Protein AF-A0A0D2MV13-F1 (afdb_monomer)

Foldseek 3Di:
DPPPPPQEQEQAPHDLVVLVVSNVVSLVVCLVVQHFKHKYQHDQCPDPPPDDSVNVVSVVVVCVVVVWDWDQDPVGNRMIMTTDDGPPDD

Organism: Hypholoma sublateritium (strain FD-334 SS-4) (NCBI:txid945553)

Solvent-accessible surface area (backbone atoms only — not comparable to full-atom values): 5382 Å² total; per-residue (Å²): 131,79,86,78,67,83,45,62,43,78,32,54,91,51,53,60,68,58,30,48,55,52,48,50,53,50,50,54,49,36,50,74,68,71,45,52,65,38,36,37,30,56,45,68,68,85,80,53,92,86,58,80,74,57,47,63,59,52,52,52,54,52,35,56,74,70,69,42,56,66,44,70,37,90,92,38,83,20,29,33,43,35,43,47,79,74,84,78,76,129

Mean predicted 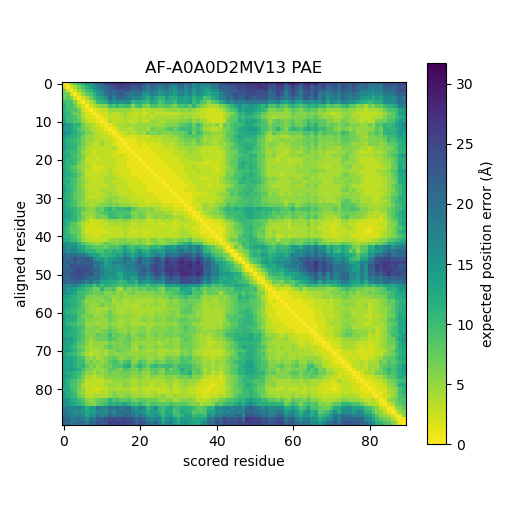aligned error: 8.39 Å

Sequence (90 aa):
NPQAQSNKIDVHGLRPREAFDRIERGIVQANREKRTTVYVIVGKGLHSANQEPVLKPAVIRELQRLKIPCEVNPRNPGQLVVTLPKPTRP

Structure (mmCIF, N/CA/C/O backbone):
data_AF-A0A0D2MV13-F1
#
_entry.id   AF-A0A0D2MV13-F1
#
loop_
_atom_site.group_PDB
_atom_site.id
_atom_site.type_symbol
_atom_site.label_atom_id
_atom_site.label_alt_id
_atom_site.label_comp_id
_atom_site.labe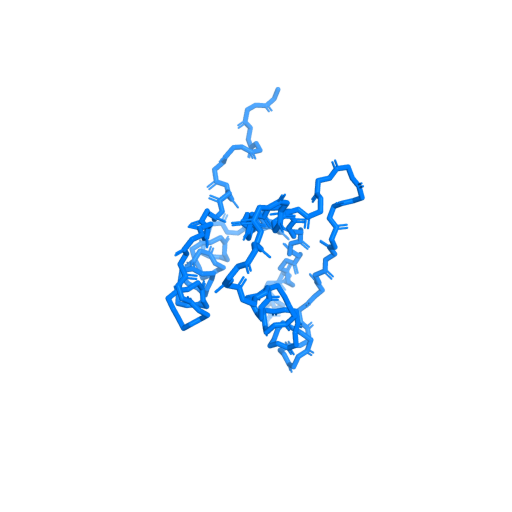l_asym_id
_atom_site.label_entity_id
_atom_site.label_seq_id
_atom_site.pdbx_PDB_ins_code
_atom_site.Cartn_x
_atom_site.Cartn_y
_atom_site.Cartn_z
_atom_site.occupancy
_atom_site.B_iso_or_equiv
_atom_site.auth_seq_id
_atom_site.auth_comp_id
_atom_site.auth_asym_id
_atom_site.auth_atom_id
_atom_site.pdbx_PDB_model_num
ATOM 1 N N . ASN A 1 1 ? 4.384 15.727 13.881 1.00 37.66 1 ASN A N 1
ATOM 2 C CA . ASN A 1 1 ? 3.518 14.644 14.392 1.00 37.66 1 ASN A CA 1
ATOM 3 C C . ASN A 1 1 ? 4.019 13.304 13.835 1.00 37.66 1 ASN A C 1
ATOM 5 O O . ASN A 1 1 ? 3.848 13.087 12.641 1.00 37.66 1 ASN A O 1
ATOM 9 N N . PRO A 1 2 ? 4.715 12.453 14.613 1.00 36.72 2 PRO A N 1
ATOM 10 C CA . PRO A 1 2 ? 5.438 11.288 14.084 1.00 36.72 2 PRO A CA 1
ATOM 11 C C . PRO A 1 2 ? 4.596 10.011 13.883 1.00 36.72 2 PRO A C 1
ATOM 13 O O . PRO A 1 2 ? 5.124 9.001 13.428 1.00 36.72 2 PRO A O 1
ATOM 16 N N . GLN A 1 3 ? 3.282 10.030 14.136 1.00 44.84 3 GLN A N 1
ATOM 17 C CA . GLN A 1 3 ? 2.422 8.836 14.007 1.00 44.84 3 GLN A CA 1
ATOM 18 C C . GLN A 1 3 ? 2.248 8.301 12.565 1.00 44.84 3 GLN A C 1
ATOM 20 O O . GLN A 1 3 ? 1.646 7.249 12.370 1.00 44.84 3 GLN A O 1
ATOM 25 N N . ALA A 1 4 ? 2.775 8.989 11.545 1.00 47.03 4 ALA A N 1
ATOM 26 C CA . ALA A 1 4 ? 2.607 8.624 10.134 1.00 47.03 4 ALA A CA 1
ATOM 27 C C . ALA A 1 4 ? 3.690 7.675 9.570 1.00 47.03 4 ALA A C 1
ATOM 29 O O . ALA A 1 4 ? 3.608 7.278 8.406 1.00 47.03 4 ALA A O 1
ATOM 30 N N . GLN A 1 5 ? 4.730 7.326 10.339 1.00 47.44 5 GLN A N 1
ATOM 31 C CA . GLN A 1 5 ? 5.850 6.521 9.824 1.00 47.44 5 GLN A CA 1
ATOM 32 C C . GLN A 1 5 ? 5.677 5.002 9.972 1.00 47.44 5 GLN A C 1
ATOM 34 O O . GLN A 1 5 ? 6.308 4.269 9.217 1.00 47.44 5 GLN A O 1
ATOM 39 N N . SER A 1 6 ? 4.802 4.522 10.858 1.00 57.50 6 SER A N 1
ATOM 40 C CA . SER A 1 6 ? 4.743 3.099 11.236 1.00 57.50 6 SER A CA 1
ATOM 41 C C . SER A 1 6 ? 3.991 2.182 10.259 1.00 57.50 6 SER A C 1
ATOM 43 O O . SER A 1 6 ? 4.132 0.971 10.360 1.00 57.50 6 SER A O 1
ATOM 45 N N . ASN A 1 7 ? 3.218 2.716 9.301 1.00 73.56 7 ASN A N 1
ATOM 46 C CA . ASN A 1 7 ? 2.352 1.903 8.414 1.00 73.56 7 ASN A CA 1
ATOM 47 C C . ASN A 1 7 ? 2.838 1.845 6.969 1.00 73.56 7 ASN A C 1
ATOM 49 O O . ASN A 1 7 ? 2.038 1.651 6.052 1.00 73.56 7 ASN A O 1
ATOM 53 N N . LYS A 1 8 ? 4.121 2.120 6.746 1.00 81.69 8 LYS A N 1
ATOM 54 C CA . LYS A 1 8 ? 4.708 2.063 5.412 1.00 81.69 8 LYS A CA 1
ATOM 55 C C . LYS A 1 8 ? 5.153 0.631 5.146 1.00 81.69 8 LYS A C 1
ATOM 57 O O . LYS A 1 8 ? 6.131 0.176 5.727 1.00 81.69 8 LYS A O 1
ATOM 62 N N . ILE A 1 9 ? 4.422 -0.070 4.290 1.00 84.06 9 ILE A N 1
ATOM 63 C CA . ILE A 1 9 ? 4.800 -1.390 3.798 1.00 84.06 9 ILE A CA 1
ATOM 64 C C . ILE A 1 9 ? 5.623 -1.174 2.545 1.00 84.06 9 ILE A C 1
ATOM 66 O O . ILE A 1 9 ? 5.106 -0.775 1.502 1.00 84.06 9 ILE A O 1
ATOM 70 N N . ASP A 1 10 ? 6.914 -1.414 2.667 1.00 82.00 10 ASP A N 1
ATOM 71 C CA . ASP A 1 10 ? 7.824 -1.326 1.548 1.00 82.00 10 ASP A CA 1
ATOM 72 C C . ASP A 1 10 ? 7.890 -2.674 0.818 1.00 82.00 10 ASP A C 1
ATOM 74 O O . ASP A 1 10 ? 8.177 -3.713 1.414 1.00 82.00 10 ASP A O 1
ATOM 78 N N . VAL A 1 11 ? 7.521 -2.658 -0.463 1.00 78.00 11 VAL A N 1
ATOM 79 C CA . VAL A 1 11 ? 7.503 -3.838 -1.339 1.00 78.00 11 VAL A CA 1
ATOM 80 C C . VAL A 1 11 ? 8.241 -3.572 -2.652 1.00 78.00 11 VAL A C 1
ATOM 82 O O . VAL A 1 11 ? 8.012 -4.257 -3.651 1.00 78.00 11 VAL A O 1
ATOM 85 N N . HIS A 1 12 ? 9.118 -2.562 -2.676 1.00 74.81 12 HIS A N 1
ATOM 86 C CA . HIS A 1 12 ? 9.879 -2.228 -3.875 1.00 74.81 12 HIS A CA 1
ATOM 87 C C . HIS A 1 12 ? 10.811 -3.392 -4.244 1.00 74.81 12 HIS A C 1
ATOM 89 O O . HIS A 1 12 ? 11.453 -3.992 -3.387 1.00 74.81 12 HIS A O 1
ATOM 95 N N . GLY A 1 13 ? 10.857 -3.749 -5.529 1.00 69.44 13 GLY A N 1
ATOM 96 C CA . GLY A 1 13 ? 11.721 -4.832 -6.016 1.00 69.44 13 GLY A CA 1
ATOM 97 C C . GLY A 1 13 ? 11.287 -6.251 -5.620 1.00 69.44 13 GLY A C 1
ATOM 98 O O . GLY A 1 13 ? 11.934 -7.210 -6.036 1.00 69.44 13 GLY A O 1
ATOM 99 N N . LEU A 1 14 ? 10.192 -6.416 -4.867 1.00 75.25 14 LEU A N 1
ATOM 100 C CA . LEU A 1 14 ? 9.631 -7.732 -4.565 1.00 75.25 14 LEU A CA 1
ATOM 101 C C . LEU A 1 14 ? 8.810 -8.279 -5.740 1.00 75.25 14 LEU A C 1
ATOM 103 O O . LEU A 1 14 ? 8.216 -7.545 -6.532 1.00 75.25 14 LEU A O 1
ATOM 107 N N . ARG A 1 15 ? 8.734 -9.612 -5.820 1.00 75.56 15 ARG A N 1
ATOM 108 C CA . ARG A 1 15 ? 7.820 -10.316 -6.733 1.00 75.56 15 ARG A CA 1
ATOM 109 C C . ARG A 1 15 ? 6.361 -9.974 -6.374 1.00 75.56 15 ARG A C 1
ATOM 111 O O . ARG A 1 15 ? 6.073 -9.802 -5.191 1.00 75.56 15 ARG A O 1
ATOM 118 N N . PRO A 1 16 ? 5.410 -10.005 -7.330 1.00 73.94 16 PRO A N 1
ATOM 119 C CA . PRO A 1 16 ? 3.978 -9.795 -7.064 1.00 73.94 16 PRO A CA 1
ATOM 120 C C . PRO A 1 16 ? 3.416 -10.601 -5.897 1.00 73.94 16 PRO A C 1
ATOM 122 O O . PRO A 1 16 ? 2.661 -10.082 -5.082 1.00 73.94 16 PRO A O 1
ATOM 125 N N . ARG A 1 17 ? 3.851 -11.855 -5.789 1.00 78.00 17 ARG A N 1
ATOM 126 C CA . ARG A 1 17 ? 3.426 -12.778 -4.740 1.00 78.00 17 ARG A CA 1
ATOM 127 C C . ARG A 1 17 ? 3.962 -12.385 -3.355 1.00 78.00 17 ARG A C 1
ATOM 129 O O . ARG A 1 17 ? 3.197 -12.346 -2.402 1.00 78.00 17 ARG A O 1
ATOM 136 N N . GLU A 1 18 ? 5.241 -12.017 -3.276 1.00 81.38 18 GLU A N 1
ATOM 137 C CA . GLU A 1 18 ? 5.896 -11.564 -2.036 1.00 81.38 18 GLU A CA 1
ATOM 138 C C . GLU A 1 18 ? 5.357 -10.210 -1.568 1.00 81.38 18 GLU A C 1
ATOM 140 O O . GLU A 1 18 ? 5.137 -9.985 -0.380 1.00 81.38 18 GLU A O 1
ATOM 145 N N . ALA A 1 19 ? 5.112 -9.299 -2.511 1.00 81.69 19 ALA A N 1
ATOM 146 C CA . ALA A 1 19 ? 4.516 -8.011 -2.204 1.00 81.69 19 ALA A CA 1
ATOM 147 C C . ALA A 1 19 ? 3.108 -8.173 -1.636 1.00 81.69 19 ALA A C 1
ATOM 149 O O . ALA A 1 19 ? 2.776 -7.512 -0.658 1.00 81.69 19 ALA A O 1
ATOM 150 N N . PHE A 1 20 ? 2.299 -9.066 -2.211 1.00 81.06 20 PHE A N 1
ATOM 151 C CA . PHE A 1 20 ? 0.962 -9.337 -1.700 1.00 81.06 20 PHE A CA 1
ATOM 152 C C . PHE A 1 20 ? 0.999 -9.876 -0.267 1.00 81.06 20 PHE A C 1
ATOM 154 O O . PHE A 1 20 ? 0.313 -9.339 0.597 1.00 81.06 20 PHE A O 1
ATOM 161 N N . ASP A 1 21 ? 1.869 -10.848 0.008 1.00 85.44 21 ASP A N 1
ATOM 162 C CA . ASP A 1 21 ? 2.043 -11.421 1.346 1.00 85.44 21 ASP A CA 1
ATOM 163 C C . ASP A 1 21 ? 2.473 -10.353 2.376 1.00 85.44 21 ASP A C 1
ATOM 165 O O . ASP A 1 21 ? 1.907 -10.245 3.466 1.00 85.44 21 ASP A O 1
ATOM 169 N N . ARG A 1 22 ? 3.405 -9.464 2.002 1.00 85.06 22 ARG A N 1
ATOM 170 C CA . ARG A 1 22 ? 3.817 -8.320 2.836 1.00 85.06 22 ARG A CA 1
ATOM 171 C C . ARG A 1 22 ? 2.685 -7.325 3.081 1.00 85.06 22 ARG A C 1
ATOM 173 O O . ARG A 1 22 ? 2.531 -6.853 4.209 1.00 85.06 22 ARG A O 1
ATOM 180 N N . ILE A 1 23 ? 1.917 -6.997 2.042 1.00 82.56 23 ILE A N 1
ATOM 181 C CA . ILE A 1 23 ? 0.772 -6.085 2.127 1.00 82.56 23 ILE A CA 1
ATOM 182 C C . ILE A 1 23 ? -0.288 -6.675 3.052 1.00 82.56 23 ILE A C 1
ATOM 184 O O . ILE A 1 23 ? -0.728 -5.991 3.971 1.00 82.56 23 ILE A O 1
ATOM 188 N N . GLU A 1 24 ? -0.649 -7.943 2.865 1.00 84.25 24 GLU A N 1
ATOM 189 C CA . GLU A 1 24 ? -1.646 -8.636 3.676 1.00 84.25 24 GLU A CA 1
A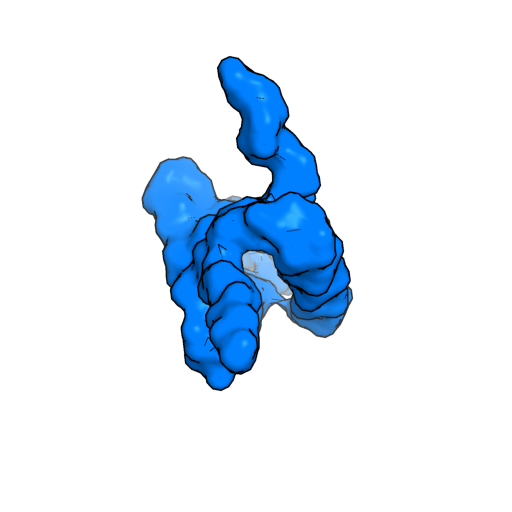TOM 190 C C . GLU A 1 24 ? -1.245 -8.653 5.154 1.00 84.25 24 GLU A C 1
ATOM 192 O O . GLU A 1 24 ? -2.013 -8.206 6.008 1.00 84.25 24 GLU A O 1
ATOM 197 N N . ARG A 1 25 ? -0.005 -9.055 5.467 1.00 85.50 25 ARG A N 1
ATOM 198 C CA . ARG A 1 25 ? 0.505 -9.041 6.847 1.00 85.50 25 ARG A CA 1
ATOM 199 C C . ARG A 1 25 ? 0.443 -7.653 7.470 1.00 85.50 25 ARG A C 1
ATOM 201 O O . ARG A 1 25 ? 0.015 -7.517 8.616 1.00 85.50 25 ARG A O 1
ATOM 208 N N . GLY A 1 26 ? 0.843 -6.619 6.732 1.00 83.44 26 GLY A N 1
ATOM 209 C CA . GLY A 1 26 ? 0.816 -5.256 7.253 1.00 83.44 26 GLY A CA 1
ATOM 210 C C . GLY A 1 26 ? -0.600 -4.688 7.383 1.00 83.44 26 GLY A C 1
ATOM 211 O O . GLY A 1 26 ? -0.859 -3.950 8.328 1.00 83.44 26 GLY A O 1
ATOM 212 N N . ILE A 1 27 ? -1.542 -5.082 6.521 1.00 80.62 27 ILE A N 1
ATOM 213 C CA . ILE A 1 27 ? -2.971 -4.776 6.676 1.00 80.62 27 ILE A CA 1
ATOM 214 C C . ILE A 1 27 ? -3.530 -5.446 7.935 1.00 80.62 27 ILE A C 1
ATOM 216 O O . ILE A 1 27 ? -4.187 -4.786 8.737 1.00 80.62 27 ILE A O 1
ATOM 220 N N . VAL A 1 28 ? -3.245 -6.734 8.146 1.00 83.31 28 VAL A N 1
ATOM 221 C CA . VAL A 1 28 ? -3.683 -7.476 9.339 1.00 83.31 28 VAL A CA 1
ATOM 222 C C . VAL A 1 28 ? -3.110 -6.844 10.604 1.00 83.31 28 VAL A C 1
ATOM 224 O O . VAL A 1 28 ? -3.835 -6.654 11.581 1.00 83.31 28 VAL A O 1
ATOM 227 N N . GLN A 1 29 ? -1.830 -6.476 10.588 1.00 83.81 29 GLN A N 1
ATOM 228 C CA . GLN A 1 29 ? -1.189 -5.805 11.712 1.00 83.81 29 GLN A CA 1
ATOM 229 C C . GLN A 1 29 ? -1.787 -4.418 11.963 1.00 83.81 29 GLN A C 1
ATOM 231 O O . GLN A 1 29 ? -2.173 -4.126 13.091 1.00 83.81 29 GLN A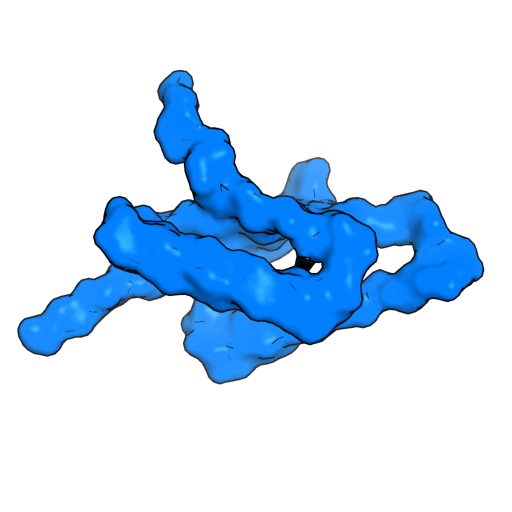 O 1
ATOM 236 N N . ALA A 1 30 ? -1.982 -3.611 10.920 1.00 81.94 30 ALA A N 1
ATOM 237 C CA . ALA A 1 30 ? -2.630 -2.310 11.030 1.00 81.94 30 ALA A CA 1
ATOM 238 C C . ALA A 1 30 ? -4.068 -2.426 11.561 1.00 81.94 30 ALA A C 1
ATOM 240 O O . ALA A 1 30 ? -4.472 -1.628 12.404 1.00 81.94 30 ALA A O 1
ATOM 241 N N . ASN A 1 31 ? -4.818 -3.448 11.143 1.00 79.50 31 ASN A N 1
ATOM 242 C CA . ASN A 1 31 ? -6.157 -3.721 11.658 1.00 79.50 31 ASN A CA 1
ATOM 243 C C . ASN A 1 31 ? -6.125 -4.116 13.147 1.00 79.50 31 ASN A C 1
ATOM 245 O O . ASN A 1 31 ? -6.913 -3.600 13.940 1.00 79.50 31 ASN A O 1
ATOM 249 N N . ARG A 1 32 ? -5.168 -4.963 13.562 1.00 80.31 32 ARG A N 1
ATOM 250 C CA . ARG A 1 32 ? -4.934 -5.297 14.985 1.00 80.31 32 ARG A CA 1
ATOM 251 C C . ARG A 1 32 ? -4.576 -4.062 15.811 1.00 80.31 32 ARG A C 1
ATOM 253 O O . ARG A 1 32 ? -5.056 -3.909 16.929 1.00 80.31 32 ARG A O 1
ATOM 260 N N . GLU A 1 33 ? -3.790 -3.158 15.240 1.00 80.75 33 GLU A N 1
ATOM 261 C CA . GLU A 1 33 ? -3.422 -1.872 15.837 1.00 80.75 33 GLU A CA 1
ATOM 262 C C . GLU A 1 33 ? -4.537 -0.809 15.727 1.00 80.75 33 GLU A C 1
ATOM 264 O O . GLU A 1 33 ? -4.317 0.348 16.087 1.00 80.75 33 GLU A O 1
ATOM 269 N N . LYS A 1 34 ? -5.740 -1.182 15.253 1.00 75.25 34 LYS A N 1
ATOM 270 C CA . LYS A 1 34 ? -6.910 -0.305 15.048 1.00 75.25 34 LYS A CA 1
ATOM 271 C C . LYS A 1 34 ? -6.616 0.915 14.170 1.00 75.25 34 LYS A C 1
ATOM 273 O O . LYS A 1 34 ? -7.186 1.991 14.362 1.00 75.25 34 LYS A O 1
ATOM 278 N N . ARG A 1 35 ? -5.721 0.758 13.198 1.00 77.62 35 ARG A N 1
ATOM 279 C CA . ARG A 1 35 ? -5.359 1.811 12.253 1.00 77.62 35 ARG A CA 1
ATOM 280 C C . ARG A 1 35 ? -6.287 1.810 11.051 1.00 77.62 35 ARG A C 1
ATOM 282 O O . ARG A 1 35 ? -6.765 0.777 10.599 1.00 77.62 35 ARG A O 1
ATOM 289 N N . THR A 1 36 ? -6.512 3.001 10.517 1.00 79.44 36 THR A N 1
ATOM 290 C CA . THR A 1 36 ? -7.434 3.238 9.401 1.00 79.44 36 THR A CA 1
ATOM 291 C C . THR A 1 36 ? -6.730 3.343 8.053 1.00 79.44 36 THR A C 1
ATOM 293 O O . THR A 1 36 ? -7.391 3.326 7.021 1.00 79.44 36 THR A O 1
ATOM 296 N N . THR A 1 37 ? -5.402 3.487 8.033 1.00 83.00 37 THR A N 1
ATOM 297 C CA . THR A 1 37 ? -4.660 3.816 6.808 1.00 83.00 37 THR A CA 1
ATOM 298 C C . THR A 1 37 ? -3.284 3.163 6.791 1.00 83.00 37 THR A C 1
ATOM 300 O O . THR A 1 37 ? -2.533 3.235 7.770 1.00 83.00 37 THR A O 1
ATOM 303 N N . VAL A 1 38 ? -2.949 2.565 5.650 1.00 86.12 38 VAL A N 1
ATOM 304 C CA . VAL A 1 38 ? -1.685 1.881 5.366 1.00 86.12 38 VAL A CA 1
ATOM 305 C C . VAL A 1 38 ? -1.092 2.443 4.079 1.00 86.12 38 VAL A C 1
ATOM 307 O O . VAL A 1 38 ? -1.807 2.707 3.117 1.00 86.12 38 VAL A O 1
ATOM 310 N N . TYR A 1 39 ? 0.222 2.639 4.050 1.00 86.06 39 TYR A N 1
ATOM 311 C CA . TYR A 1 39 ? 0.931 3.168 2.889 1.00 86.06 39 TYR A CA 1
ATOM 312 C C . TYR A 1 39 ? 1.769 2.057 2.270 1.00 86.06 39 TYR A C 1
ATOM 314 O O . TYR A 1 39 ? 2.725 1.600 2.881 1.00 86.06 39 TYR A O 1
ATOM 322 N N . VAL A 1 40 ? 1.454 1.632 1.056 1.00 85.25 40 VAL A N 1
ATOM 323 C CA . VAL A 1 40 ? 2.214 0.599 0.348 1.00 85.25 40 VAL A CA 1
ATOM 324 C C . VAL A 1 40 ? 3.159 1.262 -0.647 1.00 85.25 40 VAL A C 1
ATOM 326 O O . VAL A 1 40 ? 2.729 2.029 -1.504 1.00 85.25 40 VAL A O 1
ATOM 329 N N . ILE A 1 41 ? 4.455 0.983 -0.554 1.00 84.94 41 ILE A N 1
ATOM 330 C CA . ILE A 1 41 ? 5.484 1.514 -1.449 1.00 84.94 41 ILE A CA 1
ATOM 331 C C . ILE A 1 41 ? 5.840 0.422 -2.460 1.00 84.94 41 ILE A C 1
ATOM 333 O O . ILE A 1 41 ? 6.603 -0.489 -2.164 1.00 84.94 41 ILE A O 1
ATOM 337 N N . VAL A 1 42 ? 5.271 0.517 -3.663 1.00 76.38 42 VAL A N 1
ATOM 338 C CA . VAL A 1 42 ? 5.498 -0.417 -4.785 1.00 76.38 42 VAL A CA 1
ATOM 339 C C . VAL A 1 42 ? 6.715 -0.050 -5.643 1.00 76.38 42 VAL A C 1
ATOM 341 O O . VAL A 1 42 ? 7.144 -0.838 -6.481 1.00 76.38 42 VAL A O 1
ATOM 344 N N . GLY A 1 43 ? 7.297 1.135 -5.433 1.00 66.38 43 GLY A N 1
ATOM 345 C CA . GLY A 1 43 ? 8.394 1.659 -6.250 1.00 66.38 43 GLY A CA 1
ATOM 346 C C . GLY A 1 43 ? 7.895 2.356 -7.522 1.00 66.38 43 GLY A C 1
ATOM 347 O O . GLY A 1 43 ? 6.813 2.082 -8.034 1.00 66.38 43 GLY A O 1
ATOM 348 N N . LYS A 1 44 ? 8.652 3.345 -8.013 1.00 61.22 44 LYS A N 1
ATOM 349 C CA . LYS A 1 44 ? 8.182 4.283 -9.052 1.00 61.22 44 LYS A CA 1
ATOM 350 C C . LYS A 1 44 ? 8.203 3.722 -10.485 1.00 61.22 44 LYS A C 1
ATOM 352 O O . LYS A 1 44 ? 7.769 4.427 -11.384 1.00 61.22 44 LYS A O 1
ATOM 357 N N . GLY A 1 45 ? 8.729 2.516 -10.719 1.00 56.41 45 GLY A N 1
ATOM 358 C CA . GLY A 1 45 ? 8.855 1.933 -12.068 1.00 56.41 45 GLY A CA 1
ATOM 359 C C . GLY A 1 45 ? 9.719 2.746 -13.051 1.00 56.41 45 GLY A C 1
ATOM 360 O O . GLY A 1 45 ? 9.749 2.440 -14.234 1.00 56.41 45 GLY A O 1
ATOM 361 N N . LEU A 1 46 ? 10.428 3.777 -12.571 1.00 49.31 46 LEU A N 1
ATOM 362 C CA . LEU A 1 46 ? 11.159 4.764 -13.380 1.00 49.31 46 LEU A CA 1
ATOM 363 C C . LEU A 1 46 ? 12.450 4.221 -14.030 1.00 49.31 46 LEU A C 1
ATOM 365 O O . LEU A 1 46 ? 13.127 4.971 -14.721 1.0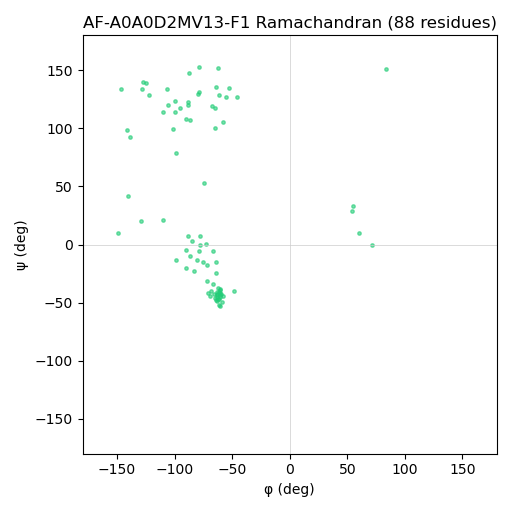0 49.31 46 LEU A O 1
ATOM 369 N N . HIS A 1 47 ? 12.799 2.945 -13.827 1.00 43.22 47 HIS A N 1
ATOM 370 C CA . HIS A 1 47 ? 13.995 2.320 -14.411 1.00 43.22 47 HIS A CA 1
ATOM 371 C C . HIS A 1 47 ? 13.732 0.879 -14.884 1.00 43.22 47 HIS A C 1
ATOM 373 O O . HIS A 1 47 ? 14.533 -0.026 -14.665 1.00 43.22 47 HIS A O 1
ATOM 379 N N . SER A 1 48 ? 12.585 0.626 -15.511 1.00 44.19 48 SER A N 1
ATOM 380 C CA . SER A 1 48 ? 12.276 -0.695 -16.065 1.00 44.19 48 SER A CA 1
ATOM 381 C C . SER A 1 48 ? 12.563 -0.742 -17.565 1.00 44.19 48 SER A C 1
ATOM 383 O O . SER A 1 48 ? 11.639 -0.688 -18.367 1.00 44.19 48 SER A O 1
ATOM 385 N N . ALA A 1 49 ? 13.835 -0.881 -17.948 1.00 45.78 49 ALA A N 1
ATOM 386 C CA . ALA A 1 49 ? 14.202 -1.293 -19.307 1.00 45.78 49 ALA A CA 1
ATOM 387 C C . ALA A 1 49 ? 13.979 -2.803 -19.544 1.00 45.78 49 ALA A C 1
ATOM 389 O O . ALA A 1 49 ? 13.959 -3.223 -20.689 1.00 45.78 49 ALA A O 1
ATOM 390 N N . ASN A 1 50 ? 13.795 -3.617 -18.488 1.00 46.66 50 ASN A N 1
ATOM 391 C CA . ASN A 1 50 ? 13.736 -5.085 -18.608 1.00 46.66 50 ASN A CA 1
ATOM 392 C C . ASN A 1 50 ? 12.842 -5.819 -17.583 1.00 46.66 50 ASN A C 1
ATOM 394 O O . ASN A 1 50 ? 12.912 -7.040 -17.482 1.00 46.66 50 ASN A O 1
ATOM 398 N N . GLN A 1 51 ? 12.029 -5.126 -16.778 1.00 47.59 51 GLN A N 1
ATOM 399 C CA . GLN A 1 51 ? 11.204 -5.778 -15.746 1.00 47.59 51 GLN A CA 1
ATOM 400 C C . GLN A 1 51 ? 9.835 -5.107 -15.674 1.00 47.59 51 GLN A C 1
ATOM 402 O O . GLN A 1 51 ? 9.684 -4.024 -15.103 1.00 47.59 51 GLN A O 1
ATOM 407 N N . GLU A 1 52 ? 8.867 -5.743 -16.329 1.00 50.03 52 GLU A N 1
ATOM 408 C CA . GLU A 1 52 ? 7.486 -5.295 -16.468 1.00 50.03 52 GLU A CA 1
ATOM 409 C C . GLU A 1 52 ? 6.912 -4.813 -15.123 1.00 50.03 52 GLU A C 1
ATOM 411 O O . GLU A 1 52 ? 6.951 -5.549 -14.131 1.00 50.03 52 GLU A O 1
ATOM 416 N N . PRO A 1 53 ? 6.346 -3.596 -15.047 1.00 57.41 53 PRO A N 1
ATOM 417 C CA . PRO A 1 53 ? 5.707 -3.071 -13.846 1.00 57.41 53 PRO A CA 1
ATOM 418 C C . PRO A 1 53 ? 4.342 -3.740 -13.610 1.00 57.41 53 PRO A C 1
ATOM 420 O O . PRO A 1 53 ? 3.334 -3.067 -13.430 1.00 57.41 53 PRO A O 1
ATOM 423 N N . VAL A 1 54 ? 4.292 -5.074 -13.589 1.00 65.00 54 VAL A N 1
ATOM 424 C CA . VAL A 1 54 ? 3.091 -5.869 -13.285 1.00 65.00 54 VAL A CA 1
ATOM 425 C C . VAL A 1 54 ? 2.715 -5.808 -11.806 1.00 65.00 54 VAL A C 1
ATOM 427 O O . VAL A 1 54 ? 1.570 -6.074 -11.455 1.00 65.00 54 VAL A O 1
ATOM 430 N N . LEU A 1 55 ? 3.639 -5.393 -10.934 1.00 71.56 55 LEU A N 1
ATOM 431 C CA . LEU A 1 55 ? 3.413 -5.324 -9.490 1.00 71.56 55 LEU A CA 1
ATOM 432 C C . LEU A 1 55 ? 2.274 -4.369 -9.115 1.00 71.56 55 LEU A C 1
ATOM 434 O O . LEU A 1 55 ? 1.334 -4.742 -8.418 1.00 71.56 55 LEU A O 1
ATOM 438 N N . LYS A 1 56 ? 2.347 -3.129 -9.605 1.00 72.62 56 LYS A N 1
ATOM 439 C CA . LYS A 1 56 ? 1.380 -2.071 -9.300 1.00 72.62 56 LYS A CA 1
ATOM 440 C C . LYS A 1 56 ? -0.046 -2.416 -9.767 1.00 72.62 56 LYS A C 1
ATOM 442 O O . LYS A 1 56 ? -0.945 -2.357 -8.930 1.00 72.62 56 LYS A O 1
ATOM 447 N N . PRO A 1 57 ? -0.294 -2.808 -11.034 1.00 76.38 57 PRO A N 1
ATOM 448 C CA . PRO A 1 57 ? -1.627 -3.214 -11.460 1.00 76.38 57 PRO A CA 1
ATOM 449 C C . PRO A 1 57 ? -2.088 -4.513 -10.786 1.00 76.38 57 PRO A C 1
ATOM 451 O O . PRO A 1 57 ? -3.269 -4.615 -10.476 1.00 76.38 57 PRO A O 1
ATOM 454 N N . ALA A 1 58 ? -1.205 -5.477 -10.489 1.00 79.06 58 ALA A N 1
ATOM 455 C CA . ALA A 1 58 ? -1.598 -6.697 -9.777 1.00 79.06 58 ALA A CA 1
ATOM 456 C C . ALA A 1 58 ? -2.135 -6.398 -8.369 1.00 79.06 58 ALA A C 1
ATOM 458 O O . ALA A 1 58 ? -3.211 -6.872 -8.010 1.00 79.06 58 ALA A O 1
ATOM 459 N N . VAL A 1 59 ? -1.430 -5.557 -7.605 1.00 77.38 59 VAL A N 1
ATOM 460 C CA . VAL A 1 59 ? -1.858 -5.140 -6.261 1.00 77.38 59 VAL A CA 1
ATOM 461 C C . VAL A 1 59 ? -3.177 -4.368 -6.317 1.00 77.38 59 VAL A C 1
ATOM 463 O O . VAL A 1 59 ? -4.081 -4.652 -5.537 1.00 77.38 59 VAL A O 1
ATOM 466 N N . ILE A 1 60 ? -3.321 -3.425 -7.255 1.00 79.44 60 ILE A N 1
ATOM 467 C CA . ILE A 1 60 ? -4.563 -2.651 -7.411 1.00 79.44 60 ILE A CA 1
ATOM 468 C C . ILE A 1 60 ? -5.743 -3.574 -7.735 1.00 79.44 60 ILE A C 1
ATOM 470 O O . ILE A 1 60 ? -6.794 -3.448 -7.113 1.00 79.44 60 ILE A O 1
ATOM 474 N N . ARG A 1 61 ? -5.574 -4.527 -8.663 1.00 82.69 61 ARG A N 1
ATOM 475 C CA . ARG A 1 61 ? -6.638 -5.473 -9.037 1.00 82.69 61 ARG A CA 1
ATOM 476 C C . ARG A 1 61 ? -7.083 -6.332 -7.858 1.00 82.69 61 ARG A C 1
ATOM 478 O O . ARG A 1 61 ? -8.280 -6.545 -7.688 1.00 82.69 61 ARG A O 1
ATOM 485 N N . GLU A 1 62 ? -6.146 -6.798 -7.041 1.00 80.06 62 GLU A N 1
ATOM 486 C CA . GLU A 1 62 ? -6.477 -7.626 -5.881 1.00 80.06 62 GLU A CA 1
ATOM 487 C C . GLU A 1 62 ? -7.173 -6.813 -4.781 1.00 80.06 62 GLU A C 1
ATOM 489 O O . GLU A 1 62 ? -8.192 -7.244 -4.247 1.00 80.06 62 GLU A O 1
ATOM 494 N N . LEU A 1 63 ? -6.716 -5.585 -4.511 1.00 78.38 63 LEU A N 1
ATOM 495 C CA . LEU A 1 63 ? -7.388 -4.677 -3.571 1.00 78.38 63 LEU A CA 1
ATOM 496 C C . LEU A 1 63 ? -8.800 -4.301 -4.044 1.00 78.38 63 LEU A C 1
ATOM 498 O O . LEU A 1 63 ? -9.737 -4.313 -3.245 1.00 78.38 63 LEU A O 1
ATOM 502 N N . GLN A 1 64 ? -8.981 -4.055 -5.346 1.00 82.75 64 GLN A N 1
ATOM 503 C CA . GLN A 1 64 ? -10.300 -3.858 -5.953 1.00 82.75 64 GLN A CA 1
ATOM 504 C C . GLN A 1 64 ? -11.197 -5.091 -5.778 1.00 82.75 64 GLN A C 1
ATOM 506 O O . GLN A 1 64 ? -12.370 -4.945 -5.432 1.00 82.75 64 GLN A O 1
ATOM 511 N N . ARG A 1 65 ? -10.653 -6.304 -5.957 1.00 81.62 65 ARG A N 1
ATOM 512 C CA . ARG A 1 65 ? -11.377 -7.570 -5.749 1.00 81.62 65 ARG A CA 1
ATOM 513 C C . ARG A 1 65 ? -11.830 -7.739 -4.298 1.00 81.62 65 ARG A C 1
ATOM 515 O O . ARG A 1 65 ? -12.943 -8.197 -4.055 1.00 81.62 65 ARG A O 1
ATOM 522 N N . LEU A 1 66 ? -11.000 -7.313 -3.350 1.00 75.56 66 LEU A N 1
ATOM 523 C CA . LEU A 1 66 ? -11.299 -7.301 -1.916 1.00 75.56 66 LEU A CA 1
ATOM 524 C C . LEU A 1 66 ? -12.207 -6.131 -1.488 1.00 75.56 66 LEU A C 1
ATOM 526 O O . LEU A 1 66 ? -12.538 -6.022 -0.310 1.00 75.56 66 LEU A O 1
ATOM 530 N N . LYS A 1 67 ? -12.619 -5.258 -2.423 1.00 79.75 67 LYS A N 1
ATOM 531 C CA . LYS A 1 67 ? -13.363 -4.011 -2.160 1.00 79.75 67 LYS A CA 1
ATOM 532 C C . LYS A 1 67 ? -12.672 -3.092 -1.145 1.00 79.75 67 LYS A C 1
ATOM 534 O O . LYS A 1 67 ? -13.332 -2.332 -0.437 1.00 79.75 67 LYS A O 1
ATOM 539 N N . ILE A 1 68 ? -11.345 -3.150 -1.076 1.00 81.19 68 ILE A N 1
ATOM 540 C CA . ILE A 1 68 ? -10.559 -2.287 -0.201 1.00 81.19 68 ILE A CA 1
ATOM 541 C C . ILE A 1 68 ? -10.245 -1.002 -0.975 1.00 81.19 68 ILE A C 1
ATOM 543 O O . ILE A 1 68 ? -9.637 -1.076 -2.047 1.00 81.19 68 ILE A O 1
ATOM 547 N N . PRO A 1 69 ? -10.632 0.181 -0.467 1.00 82.44 69 PRO A N 1
ATOM 548 C CA . PRO A 1 69 ? -10.310 1.438 -1.122 1.00 82.44 69 PRO A CA 1
ATOM 549 C C . PRO A 1 69 ? -8.794 1.666 -1.114 1.00 82.44 69 PRO A C 1
ATOM 551 O O . PRO A 1 69 ? -8.163 1.781 -0.060 1.00 82.44 69 PRO A O 1
ATOM 554 N N . CYS A 1 70 ? -8.212 1.732 -2.310 1.00 82.56 70 CYS A N 1
ATOM 555 C CA . CYS A 1 70 ? -6.808 2.049 -2.520 1.00 82.56 70 CYS A CA 1
ATOM 556 C C . CYS A 1 70 ? -6.656 3.178 -3.540 1.00 82.56 70 CYS A C 1
ATOM 558 O O . CYS A 1 70 ? -7.258 3.147 -4.613 1.00 82.56 70 CYS A O 1
ATOM 560 N N . GLU A 1 71 ? -5.812 4.151 -3.225 1.00 84.50 71 GLU A N 1
ATOM 561 C CA . GLU A 1 71 ? -5.553 5.318 -4.060 1.00 84.50 71 GLU A CA 1
ATOM 562 C C . GLU A 1 71 ? -4.059 5.434 -4.346 1.00 84.50 71 GLU A C 1
ATOM 564 O O . GLU A 1 71 ? -3.217 5.218 -3.476 1.00 84.50 71 GLU A O 1
ATOM 569 N N . VAL A 1 72 ? -3.692 5.781 -5.576 1.00 82.69 72 VAL A N 1
ATOM 570 C CA . VAL A 1 72 ? -2.294 6.088 -5.905 1.00 82.69 72 VAL A CA 1
ATOM 571 C C . VAL A 1 72 ? -1.998 7.501 -5.425 1.00 82.69 72 VAL A C 1
ATOM 573 O O . VAL A 1 72 ? -2.740 8.426 -5.741 1.00 82.69 72 VAL A O 1
ATOM 576 N N . ASN A 1 73 ? -0.889 7.697 -4.710 1.00 78.19 73 ASN A N 1
ATOM 577 C CA . ASN A 1 73 ? -0.483 9.039 -4.322 1.00 78.19 73 ASN A CA 1
ATOM 578 C C . ASN A 1 73 ? -0.078 9.843 -5.580 1.00 78.19 73 ASN A C 1
ATOM 580 O O . ASN A 1 73 ? 0.903 9.475 -6.235 1.00 78.19 73 ASN A O 1
ATOM 584 N N . PRO A 1 74 ? -0.754 10.964 -5.904 1.00 74.69 74 PRO A N 1
ATOM 585 C CA . PRO A 1 74 ? -0.441 11.763 -7.091 1.00 74.69 74 PRO A CA 1
ATOM 586 C C . PRO A 1 74 ? 0.962 12.386 -7.041 1.00 74.69 74 PRO A C 1
ATOM 588 O O . PRO A 1 74 ? 1.561 12.633 -8.082 1.00 74.69 74 PRO A O 1
ATOM 591 N N . ARG A 1 75 ? 1.528 12.600 -5.843 1.00 76.56 75 ARG A N 1
ATOM 592 C CA . ARG A 1 75 ? 2.903 13.106 -5.669 1.00 76.56 75 ARG A CA 1
ATOM 593 C C . ARG A 1 75 ? 3.965 12.010 -5.758 1.00 76.56 75 ARG A C 1
ATOM 595 O O . ARG A 1 75 ? 5.129 12.307 -6.003 1.00 76.56 75 ARG A O 1
ATOM 602 N N . ASN A 1 76 ? 3.591 10.753 -5.519 1.00 73.06 76 ASN A N 1
ATOM 603 C CA . ASN A 1 76 ? 4.501 9.613 -5.516 1.00 73.06 76 ASN A CA 1
ATOM 604 C C . ASN A 1 76 ? 3.832 8.423 -6.210 1.00 73.06 76 ASN A C 1
ATOM 606 O O . ASN A 1 76 ? 3.196 7.612 -5.538 1.00 73.06 76 ASN A O 1
ATOM 610 N N . PRO A 1 77 ? 4.028 8.239 -7.528 1.00 71.50 77 PRO A N 1
ATOM 611 C CA . PRO A 1 77 ? 3.375 7.160 -8.270 1.00 71.50 77 PRO A CA 1
ATOM 612 C C . PRO A 1 77 ? 3.794 5.758 -7.803 1.00 71.50 77 PRO A C 1
ATOM 614 O O . PRO A 1 77 ? 3.121 4.786 -8.130 1.00 71.50 77 PRO A O 1
ATOM 617 N N . GLY A 1 78 ? 4.886 5.642 -7.042 1.00 76.00 78 GLY A N 1
ATOM 618 C CA . GLY A 1 78 ? 5.316 4.405 -6.389 1.00 76.00 78 GLY A CA 1
ATOM 619 C C . GLY A 1 78 ? 4.720 4.171 -5.000 1.00 76.00 78 GLY A C 1
ATOM 620 O O . GLY A 1 78 ? 5.172 3.263 -4.314 1.00 76.00 78 GLY A O 1
ATOM 621 N N . GLN A 1 79 ? 3.764 4.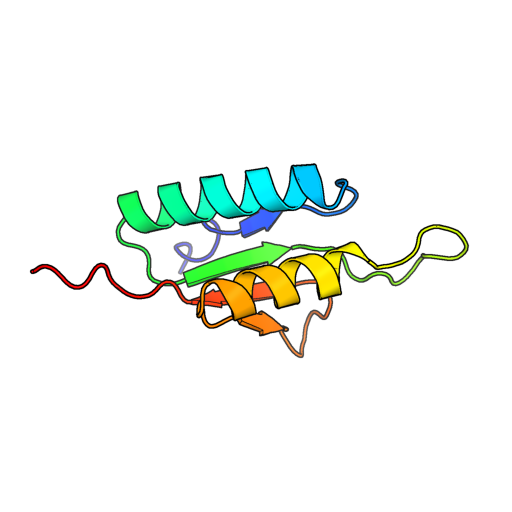991 -4.560 1.00 83.31 79 GLN A N 1
ATOM 622 C CA . GLN A 1 79 ? 3.090 4.863 -3.272 1.00 83.31 79 GLN A CA 1
ATOM 623 C C . GLN A 1 79 ? 1.578 4.724 -3.478 1.00 83.31 79 GLN A C 1
ATOM 625 O O . GLN A 1 79 ? 0.950 5.539 -4.151 1.00 83.31 79 GLN A O 1
ATOM 630 N N . LEU A 1 80 ? 1.005 3.699 -2.863 1.00 84.50 80 LEU A N 1
ATOM 631 C CA . LEU A 1 80 ? -0.423 3.448 -2.755 1.00 84.50 80 LEU A CA 1
ATOM 632 C C . LEU A 1 80 ? -0.859 3.746 -1.319 1.00 84.50 80 LEU A C 1
ATOM 634 O O . LEU A 1 80 ? -0.208 3.337 -0.360 1.00 84.50 80 LEU A O 1
ATOM 638 N N . VAL A 1 81 ? -1.957 4.466 -1.173 1.00 87.00 81 VAL A N 1
ATOM 639 C CA . VAL A 1 81 ? -2.632 4.729 0.090 1.00 87.00 81 VAL A CA 1
ATOM 640 C C . VAL A 1 81 ? -3.804 3.766 0.165 1.00 87.00 81 VAL A C 1
ATOM 642 O O . VAL A 1 81 ? -4.717 3.832 -0.650 1.00 87.00 81 VAL A O 1
ATOM 645 N N . VAL A 1 82 ? -3.756 2.836 1.109 1.00 85.81 82 VAL A N 1
ATOM 646 C CA . VAL A 1 82 ? -4.811 1.850 1.336 1.00 85.81 82 VAL A CA 1
ATOM 647 C C . VAL A 1 82 ? -5.567 2.258 2.589 1.00 85.81 82 VAL A C 1
ATOM 649 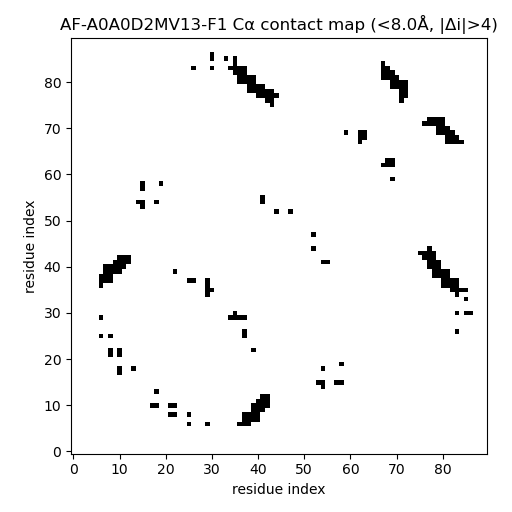O O . VAL A 1 82 ? -4.988 2.358 3.674 1.00 85.81 82 VAL A O 1
ATOM 652 N N . THR A 1 83 ? -6.862 2.500 2.440 1.00 84.00 83 THR A N 1
ATOM 653 C CA . THR A 1 83 ? -7.740 2.831 3.559 1.00 84.00 83 THR A CA 1
ATOM 654 C C . THR A 1 83 ? -8.406 1.550 4.033 1.00 84.00 83 THR A C 1
ATOM 656 O O . THR A 1 83 ? -9.122 0.886 3.285 1.00 84.00 83 THR A O 1
ATOM 659 N N . LEU A 1 84 ? -8.140 1.172 5.280 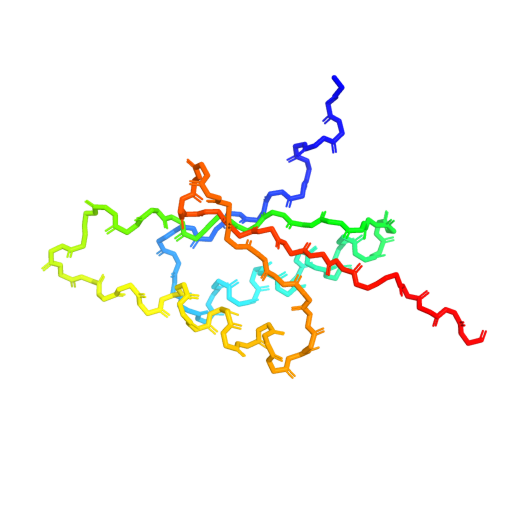1.00 78.88 84 LEU A N 1
ATOM 660 C CA . LEU A 1 84 ? -8.734 -0.018 5.867 1.00 78.88 84 LEU A CA 1
ATOM 661 C C . LEU A 1 84 ? -10.158 0.299 6.318 1.00 78.88 84 LEU A C 1
ATOM 663 O O . LEU A 1 84 ? -10.356 1.282 7.043 1.00 78.88 84 LEU A O 1
ATOM 667 N N . PRO A 1 85 ? -11.157 -0.515 5.928 1.00 69.31 85 PRO A N 1
ATOM 668 C CA . PRO A 1 85 ? -12.473 -0.400 6.520 1.00 69.31 85 PRO A CA 1
ATOM 669 C C . PRO A 1 85 ? -12.327 -0.681 8.016 1.00 69.31 85 PRO A C 1
ATOM 671 O O . PRO A 1 85 ? -11.717 -1.673 8.419 1.00 69.31 85 PRO A O 1
ATOM 674 N N . LYS A 1 86 ? -12.855 0.219 8.852 1.00 59.69 86 LYS A N 1
ATOM 675 C CA . LYS A 1 86 ? -12.937 -0.020 10.297 1.00 59.69 86 LYS A CA 1
ATOM 676 C C . LYS A 1 86 ? -13.629 -1.373 10.482 1.00 59.69 86 LYS A C 1
ATOM 678 O O . LYS A 1 86 ? -14.638 -1.579 9.805 1.00 59.69 86 LYS A O 1
ATOM 683 N N . PRO A 1 87 ? -13.140 -2.275 11.352 1.00 56.59 87 PRO A N 1
ATOM 684 C CA . PRO A 1 87 ? -13.871 -3.496 11.642 1.00 56.59 87 PRO A CA 1
ATOM 685 C C . PRO A 1 87 ? -15.243 -3.073 12.163 1.00 56.59 87 PRO A C 1
ATOM 687 O O . PRO A 1 87 ? -15.362 -2.534 13.266 1.00 56.59 87 PRO A O 1
ATOM 690 N N . THR A 1 88 ? -16.266 -3.218 11.321 1.00 45.19 88 THR A N 1
ATOM 691 C CA . THR A 1 88 ? -17.657 -3.030 11.705 1.00 45.19 88 THR A CA 1
ATOM 692 C C . THR A 1 88 ? -17.932 -4.127 12.708 1.00 45.19 88 THR A C 1
ATOM 694 O O . THR A 1 88 ? -18.042 -5.299 12.356 1.00 45.19 88 THR A O 1
ATOM 697 N N . ARG A 1 89 ? -17.893 -3.737 13.980 1.00 44.34 89 ARG A N 1
ATOM 698 C CA . ARG A 1 89 ? -18.290 -4.577 15.099 1.00 44.34 89 ARG A CA 1
ATOM 699 C C . ARG A 1 89 ? -19.730 -5.042 14.810 1.00 44.34 89 ARG A C 1
ATOM 701 O O . ARG A 1 89 ? -20.531 -4.165 14.478 1.00 44.34 89 ARG A O 1
ATOM 708 N N . PRO A 1 90 ? -20.028 -6.353 14.836 1.00 51.25 90 PRO A N 1
ATOM 709 C CA . PRO A 1 90 ? -21.407 -6.824 14.789 1.00 51.25 90 PRO A CA 1
ATOM 710 C C . PRO A 1 90 ? -22.189 -6.332 16.011 1.00 51.25 90 PRO A C 1
ATOM 712 O O . PRO A 1 90 ? -21.544 -6.049 17.053 1.00 51.25 90 PRO A O 1
#

pLDDT: mean 72.4, std 13.96, range [36.72, 87.0]

Secondary structure (DSSP, 8-state):
-GGGSTTEEE-TT--HH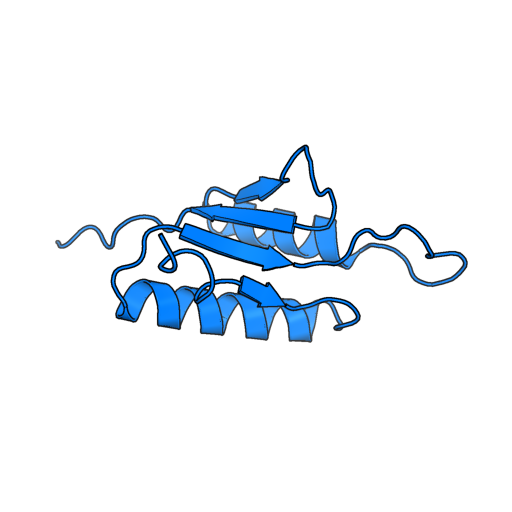HHHHHHHHHHHHHHHTT-SEEEEE----TT-SSS---HHHHHHHHHHHTT--EEE-TT-TTEEEEEPPP----

Nearest PDB structures (foldseek):
  2vkc-assembly1_A  TM=8.305E-01  e=1.147E-05  Homo sapiens
  2d9i-assembly1_A  TM=7.855E-01  e=6.168E-05  Homo sapiens
  4od6-assembly1_A  TM=7.801E-01  e=9.104E-04  Deinococcus radiodurans R1 = ATCC 13939 = DSM 20539
  6cn0-assembly3_C  TM=5.479E-01  e=4.384E+00  Proteus mirabilis
  3fzg-assembly1_A  TM=3.557E-01  e=1.955E+00  Escherichia coli

Radius of gyration: 13.28 Å; Cα contacts (8 Å, |Δi|>4): 121; chains: 1; bounding box: 36×27×35 Å

InterPro domains:
  IPR002625 Smr domain [PF01713] (9-66)
  IPR002625 Smr domain [PS50828] (9-85)
  IPR002625 Smr domain [SM00463] (6-85)
  IPR036063 Smr domain superfamily [G3DSA:3.30.1370.110] (1-85)
  IPR036063 Smr domain superfamily [SSF160443] (7-84)
  IPR053020 Smr domain-containing protein [PTHR47417] (2-87)